Protein AF-A0A3D2FV74-F1 (afdb_monomer_lite)

pLDDT: mean 89.44, std 10.44, range [58.44, 98.38]

Structure (mmCIF, N/CA/C/O backbone):
data_AF-A0A3D2FV74-F1
#
_entry.id   AF-A0A3D2FV74-F1
#
loop_
_atom_site.group_PDB
_atom_site.id
_atom_site.type_symbol
_atom_site.label_atom_id
_atom_site.label_alt_id
_atom_site.label_comp_id
_atom_site.label_asym_id
_atom_site.label_entity_id
_atom_site.label_seq_id
_atom_site.pdbx_PDB_ins_code
_atom_site.Cartn_x
_atom_site.Cartn_y
_atom_site.Cartn_z
_atom_site.occupancy
_atom_site.B_iso_or_equiv
_atom_site.auth_seq_id
_atom_site.auth_comp_id
_atom_site.auth_asym_id
_atom_site.auth_atom_id
_atom_site.pdbx_PDB_model_num
ATOM 1 N N . ASP A 1 1 ? 0.947 8.958 2.122 1.00 59.22 1 ASP A N 1
ATOM 2 C CA . ASP A 1 1 ? -0.263 8.557 2.859 1.00 59.22 1 ASP A CA 1
ATOM 3 C C . ASP A 1 1 ? -0.606 7.101 2.603 1.00 59.22 1 ASP A C 1
ATOM 5 O O . ASP A 1 1 ? 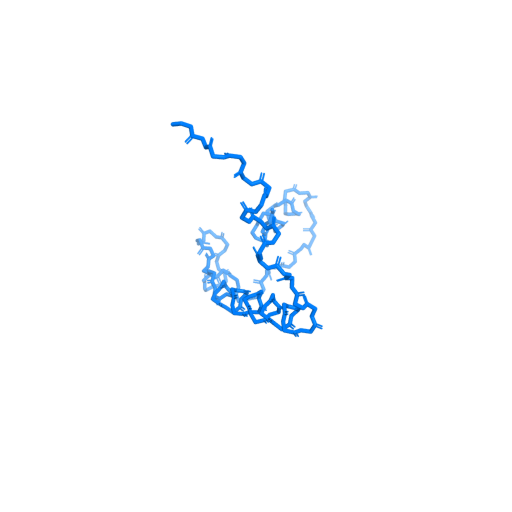-0.231 6.561 1.567 1.00 59.22 1 ASP A O 1
ATOM 9 N N . THR A 1 2 ? -1.180 6.437 3.603 1.00 87.56 2 THR A N 1
ATOM 10 C CA . THR A 1 2 ? -1.539 5.008 3.617 1.00 87.56 2 THR A CA 1
ATOM 11 C C . THR A 1 2 ? -2.987 4.864 4.089 1.00 87.56 2 THR A C 1
ATOM 13 O O . THR A 1 2 ? -3.499 5.778 4.733 1.00 87.56 2 THR A O 1
ATOM 16 N N . LEU A 1 3 ? -3.623 3.706 3.866 1.00 92.69 3 LEU A N 1
ATOM 17 C CA . LEU A 1 3 ? -4.995 3.445 4.342 1.00 92.69 3 LEU A CA 1
ATOM 18 C C . LEU A 1 3 ? -5.160 3.661 5.860 1.00 92.69 3 LEU A C 1
ATOM 20 O O . LEU A 1 3 ? -6.208 4.122 6.296 1.00 92.69 3 LEU A O 1
ATOM 24 N N . ALA A 1 4 ? -4.131 3.382 6.674 1.00 92.81 4 ALA A N 1
ATOM 25 C CA . ALA A 1 4 ? -4.144 3.713 8.102 1.00 92.81 4 ALA A CA 1
ATOM 26 C C . ALA A 1 4 ? -4.279 5.223 8.340 1.00 92.81 4 ALA A C 1
ATOM 28 O O . ALA A 1 4 ? -5.102 5.645 9.143 1.00 92.81 4 ALA A O 1
ATOM 29 N N . ALA A 1 5 ? -3.463 6.031 7.658 1.00 93.44 5 ALA A N 1
ATOM 30 C CA . ALA A 1 5 ? -3.474 7.482 7.820 1.00 93.44 5 ALA A CA 1
ATOM 31 C C . ALA A 1 5 ? -4.811 8.087 7.367 1.00 93.44 5 ALA A C 1
ATOM 33 O O . ALA A 1 5 ? -5.343 8.958 8.045 1.00 93.44 5 ALA A O 1
ATOM 34 N N . GLU A 1 6 ? -5.372 7.586 6.264 1.00 93.94 6 GLU A N 1
ATOM 35 C CA . GLU A 1 6 ? -6.702 7.973 5.778 1.00 93.94 6 GLU A CA 1
ATOM 36 C C . GLU A 1 6 ? -7.794 7.616 6.793 1.00 93.94 6 GLU A C 1
ATOM 38 O O . GLU A 1 6 ? -8.592 8.472 7.157 1.00 93.94 6 GLU A O 1
ATOM 43 N N . TYR A 1 7 ? -7.777 6.388 7.321 1.00 94.50 7 TYR A N 1
ATOM 44 C CA . TYR A 1 7 ? -8.735 5.942 8.332 1.00 94.50 7 TYR A CA 1
ATOM 45 C C . TYR A 1 7 ? -8.698 6.801 9.604 1.00 94.50 7 TYR A C 1
ATOM 47 O O . TYR A 1 7 ? -9.749 7.169 10.127 1.00 94.50 7 TYR A O 1
ATOM 55 N N . TRP A 1 8 ? -7.505 7.139 10.104 1.00 93.38 8 TRP A N 1
ATOM 56 C CA . TRP A 1 8 ? -7.370 7.981 11.295 1.00 93.38 8 TRP A CA 1
ATOM 57 C C . TRP A 1 8 ? -7.794 9.424 11.039 1.00 93.38 8 TRP A C 1
ATOM 59 O O . TRP A 1 8 ? -8.561 9.959 11.835 1.00 93.38 8 TRP A O 1
ATOM 69 N N . ARG A 1 9 ? -7.378 10.013 9.911 1.00 95.69 9 ARG A N 1
ATOM 70 C CA . ARG A 1 9 ? -7.790 11.364 9.509 1.00 95.69 9 ARG A CA 1
ATOM 71 C C . ARG A 1 9 ? -9.312 11.479 9.463 1.00 95.69 9 ARG A C 1
ATOM 73 O O . ARG A 1 9 ? -9.884 12.350 10.107 1.00 95.69 9 ARG A O 1
ATOM 80 N N . ASP A 1 10 ? -9.973 10.571 8.752 1.00 95.50 10 ASP A N 1
ATOM 81 C CA . ASP A 1 10 ? -11.425 10.626 8.590 1.00 95.50 10 ASP A CA 1
ATOM 82 C C . ASP A 1 10 ? -12.159 10.429 9.933 1.00 95.50 10 ASP A C 1
ATOM 84 O O . ASP A 1 10 ? -13.196 11.043 10.192 1.00 95.50 10 ASP A O 1
ATOM 88 N N . ARG A 1 11 ? -11.606 9.596 10.824 1.00 92.62 11 ARG A N 1
ATOM 89 C CA . ARG A 1 11 ? -12.164 9.349 12.159 1.00 92.62 11 ARG A CA 1
ATOM 90 C C . ARG A 1 11 ? -12.003 10.552 13.092 1.00 92.62 11 AR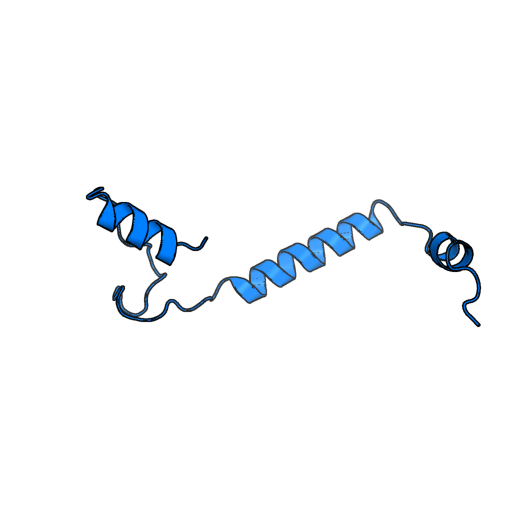G A C 1
ATOM 92 O O . ARG A 1 11 ? -12.899 10.807 13.894 1.00 92.62 11 ARG A O 1
ATOM 99 N N . GLU A 1 12 ? -10.900 11.290 12.984 1.00 94.75 12 GLU A N 1
ATOM 100 C CA . GLU A 1 12 ? -10.681 12.558 13.697 1.00 94.75 12 GLU A CA 1
ATOM 101 C C . GLU A 1 12 ? -11.639 13.659 13.218 1.00 94.75 12 GLU A C 1
ATOM 103 O O . GLU A 1 12 ? -12.109 14.460 14.024 1.00 94.75 12 GLU A O 1
ATOM 108 N N . GLU A 1 13 ? -12.004 13.648 11.934 1.00 96.81 13 GLU A N 1
ATOM 109 C CA . GLU A 1 13 ? -13.010 14.544 11.347 1.00 96.81 13 GLU A CA 1
ATOM 110 C C . GLU A 1 13 ? -14.462 14.137 11.676 1.00 96.81 13 GLU A C 1
ATOM 112 O O . GLU A 1 13 ? -15.408 14.843 11.324 1.00 96.81 13 GLU A O 1
ATOM 117 N N . GLY A 1 14 ? -14.663 13.012 12.373 1.00 94.62 14 GLY A N 1
ATOM 118 C CA . GLY A 1 14 ? -15.987 12.499 12.733 1.00 94.62 14 GLY A CA 1
ATOM 119 C C . GLY A 1 14 ? -16.768 11.916 11.551 1.00 94.62 14 GLY A C 1
ATOM 120 O O . GLY A 1 14 ? -17.987 11.745 11.645 1.00 94.62 14 GLY A O 1
ATOM 121 N N . LEU A 1 15 ? -16.090 11.610 10.442 1.00 94.19 15 LEU A N 1
ATOM 122 C CA . LEU A 1 15 ? -16.697 10.979 9.277 1.00 94.19 15 LEU A CA 1
ATOM 123 C C . LEU A 1 15 ? -17.006 9.507 9.570 1.00 94.19 15 LEU A C 1
ATOM 125 O O . LEU A 1 15 ? -16.275 8.806 10.272 1.00 94.19 15 LEU A O 1
ATOM 129 N N . ALA A 1 16 ? -18.096 9.009 8.987 1.00 92.31 16 ALA A N 1
ATOM 130 C CA . ALA A 1 16 ? -18.505 7.611 9.094 1.00 92.31 16 ALA A CA 1
ATOM 131 C C . ALA A 1 16 ? -17.692 6.701 8.149 1.00 92.31 16 ALA A C 1
ATOM 133 O O . ALA A 1 16 ? -18.260 5.979 7.327 1.00 92.31 16 ALA A O 1
ATOM 134 N N . THR A 1 17 ? -16.361 6.746 8.242 1.00 93.06 17 THR A N 1
ATOM 135 C CA . THR A 1 17 ? -15.468 5.920 7.420 1.00 93.06 17 THR A CA 1
ATOM 136 C C . THR A 1 17 ? -15.409 4.493 7.959 1.00 93.06 17 THR A C 1
ATOM 138 O O . THR A 1 17 ? -15.115 4.250 9.132 1.00 93.06 17 THR A O 1
ATOM 141 N N . ALA A 1 18 ? -15.703 3.528 7.088 1.00 93.31 18 ALA A N 1
ATOM 142 C CA . ALA A 1 18 ? -15.606 2.112 7.413 1.00 93.31 18 ALA A CA 1
ATOM 143 C C . ALA A 1 18 ? -14.144 1.685 7.620 1.00 93.31 18 ALA A C 1
ATOM 145 O O . ALA A 1 18 ? -13.226 2.218 6.995 1.00 93.31 18 ALA A O 1
ATOM 146 N N . MET A 1 19 ? -13.930 0.679 8.470 1.00 92.38 19 MET A N 1
ATOM 147 C CA . MET A 1 19 ? -12.605 0.089 8.633 1.00 92.38 19 MET A CA 1
ATOM 148 C C . MET A 1 19 ? -12.145 -0.555 7.313 1.00 92.38 19 MET A C 1
ATOM 150 O O . MET A 1 19 ? -12.928 -1.282 6.693 1.00 92.38 19 MET A O 1
ATOM 154 N N . PRO A 1 20 ? -10.891 -0.336 6.878 1.00 93.06 20 PRO A N 1
ATOM 155 C CA . PRO A 1 20 ? -10.366 -0.987 5.687 1.00 93.06 20 PRO A CA 1
ATOM 156 C C . PRO A 1 20 ? -10.320 -2.514 5.859 1.00 93.06 20 PRO A C 1
ATOM 158 O O . PRO A 1 20 ? -9.689 -3.032 6.781 1.00 93.06 20 PRO A O 1
ATOM 161 N N . HIS A 1 21 ? -10.973 -3.238 4.951 1.00 92.25 21 HIS A N 1
ATOM 162 C CA . HIS A 1 21 ? -11.099 -4.694 5.014 1.00 92.25 21 HIS A CA 1
ATOM 163 C C . HIS A 1 21 ? -9.753 -5.409 4.819 1.00 92.25 21 HIS A C 1
ATOM 165 O O . 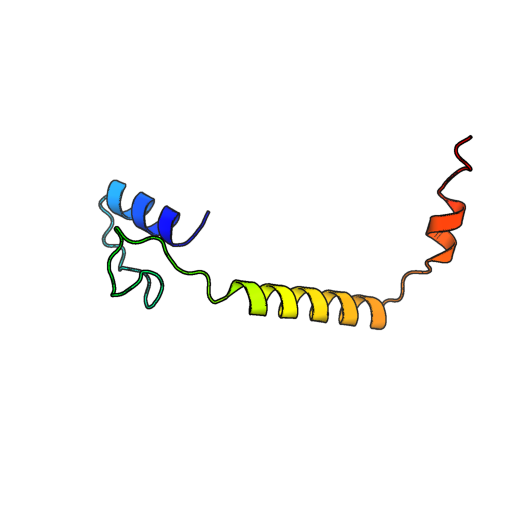HIS A 1 21 ? -9.044 -5.151 3.843 1.00 92.25 21 HIS A O 1
ATOM 171 N N . GLY A 1 22 ? -9.424 -6.349 5.713 1.00 91.12 22 GLY A N 1
ATOM 172 C CA . GLY A 1 22 ? -8.217 -7.182 5.614 1.00 91.12 22 GLY A CA 1
ATOM 173 C C . GLY A 1 22 ? -6.901 -6.405 5.743 1.00 91.12 22 GLY A C 1
ATOM 174 O O . GLY A 1 22 ? -5.854 -6.891 5.318 1.00 91.12 22 GLY A O 1
ATOM 175 N N . TYR A 1 23 ? -6.957 -5.185 6.280 1.00 93.19 23 TYR A N 1
ATOM 176 C CA . TYR A 1 23 ? -5.809 -4.288 6.392 1.00 93.19 23 TYR A CA 1
ATOM 177 C C . TYR A 1 23 ? -5.163 -4.338 7.780 1.00 93.19 23 TYR A C 1
ATOM 179 O O . TYR A 1 23 ? -3.939 -4.443 7.904 1.00 93.19 23 TYR A O 1
ATOM 187 N N . PHE A 1 24 ? -5.993 -4.288 8.823 1.00 94.44 24 PHE A N 1
ATOM 188 C CA . PHE A 1 24 ? -5.569 -4.424 10.210 1.00 94.44 24 PHE A CA 1
ATOM 189 C C . PHE A 1 24 ? -5.679 -5.888 10.661 1.00 94.44 24 PHE A C 1
ATOM 191 O O . PHE A 1 24 ? -6.678 -6.539 10.352 1.00 94.44 24 PHE A O 1
ATOM 198 N N . PRO A 1 25 ? -4.685 -6.434 11.386 1.00 94.44 25 PRO A N 1
ATOM 199 C CA . PRO A 1 25 ? -4.782 -7.785 11.930 1.00 94.44 25 PRO A CA 1
ATOM 200 C C . PRO A 1 25 ? -5.988 -7.936 12.865 1.00 94.44 25 PRO A C 1
ATOM 202 O O . PRO A 1 25 ? -6.169 -7.131 13.777 1.00 94.44 25 PRO A O 1
ATOM 205 N N . ASP A 1 26 ? -6.783 -8.986 12.657 1.00 94.19 26 ASP A N 1
ATOM 206 C CA . ASP A 1 26 ? -7.994 -9.291 13.435 1.00 94.19 26 ASP A CA 1
ATOM 207 C C . ASP A 1 26 ? -9.008 -8.130 13.512 1.00 94.19 26 ASP A C 1
ATOM 209 O O . ASP A 1 26 ? -9.704 -7.992 14.516 1.00 94.19 26 ASP A O 1
ATOM 213 N N . ASP A 1 27 ? -9.052 -7.271 12.486 1.00 93.00 27 ASP A N 1
ATOM 214 C CA . ASP A 1 27 ? -9.884 -6.059 12.445 1.00 93.00 27 ASP A CA 1
ATOM 215 C C . ASP A 1 27 ? -9.646 -5.105 13.639 1.00 93.00 27 ASP A C 1
ATOM 217 O O . ASP A 1 27 ? -10.543 -4.395 14.095 1.00 93.00 27 ASP A O 1
ATOM 221 N N . ASP A 1 28 ? -8.410 -5.069 14.154 1.00 93.25 28 ASP A N 1
ATOM 222 C CA . ASP A 1 28 ? -8.009 -4.202 15.265 1.00 93.25 28 ASP A CA 1
ATOM 223 C C . ASP A 1 28 ? -7.120 -3.034 14.784 1.00 93.25 28 ASP A C 1
ATOM 225 O O . ASP A 1 28 ? -5.932 -3.235 14.503 1.00 93.25 28 ASP A O 1
ATOM 229 N N . PRO A 1 29 ? -7.636 -1.789 14.732 1.00 91.62 29 PRO A N 1
ATOM 230 C CA . PRO A 1 29 ? -6.899 -0.631 14.232 1.00 91.62 29 PRO A CA 1
ATOM 231 C C . PRO A 1 29 ? -5.754 -0.191 15.157 1.00 91.62 29 PRO A C 1
ATOM 233 O O . PRO A 1 29 ? -4.914 0.603 14.736 1.00 91.62 29 PRO A O 1
ATOM 236 N N . ALA A 1 30 ? -5.688 -0.689 16.399 1.00 93.12 30 ALA A N 1
ATOM 237 C CA . ALA A 1 30 ? -4.550 -0.451 17.286 1.00 93.12 30 ALA A CA 1
ATOM 238 C C . ALA A 1 30 ? -3.323 -1.299 16.907 1.00 93.12 30 ALA A C 1
ATOM 240 O O . ALA A 1 30 ? -2.205 -1.002 17.337 1.00 93.12 30 ALA A O 1
ATOM 241 N N . LYS A 1 31 ? -3.508 -2.352 16.100 1.00 93.50 31 LYS A N 1
ATOM 242 C CA . LYS A 1 31 ? -2.415 -3.188 15.604 1.00 93.50 31 LYS A CA 1
ATOM 243 C C . LYS A 1 31 ? -1.801 -2.581 14.349 1.00 93.50 31 LYS A C 1
ATOM 245 O O . LYS A 1 31 ? -2.483 -2.039 13.482 1.00 93.50 31 LYS A O 1
ATOM 250 N N . ALA A 1 32 ? -0.483 -2.716 14.227 1.00 92.00 32 ALA A N 1
ATOM 251 C CA . ALA A 1 32 ? 0.222 -2.270 13.034 1.00 92.00 32 ALA A CA 1
ATOM 252 C C . ALA A 1 32 ? -0.259 -3.065 11.798 1.00 92.00 32 ALA A C 1
ATOM 254 O O . ALA A 1 32 ? -0.267 -4.300 11.843 1.00 92.00 32 ALA A O 1
ATOM 255 N N . PRO A 1 33 ? -0.640 -2.395 10.693 1.00 92.88 33 PRO A N 1
ATOM 256 C CA . PRO A 1 33 ? -1.092 -3.071 9.483 1.00 92.88 33 PRO A CA 1
ATOM 257 C C . PRO A 1 33 ? 0.048 -3.857 8.829 1.00 92.88 33 PRO A C 1
ATOM 259 O O . PRO A 1 33 ? 1.201 -3.417 8.804 1.00 92.88 33 PRO A O 1
ATOM 262 N N . VAL A 1 34 ? -0.283 -5.012 8.250 1.00 90.75 34 VAL A N 1
ATOM 263 C CA . VAL A 1 34 ? 0.688 -5.873 7.561 1.00 90.75 34 VAL A CA 1
ATOM 264 C C . VAL A 1 34 ? 0.612 -5.628 6.057 1.00 90.75 34 VAL A C 1
ATOM 266 O O . VAL A 1 34 ? -0.435 -5.769 5.430 1.00 90.75 34 VAL A O 1
ATOM 269 N N . ASN A 1 35 ? 1.739 -5.255 5.452 1.00 90.88 35 ASN A N 1
ATOM 270 C CA . ASN A 1 35 ? 1.796 -4.932 4.029 1.00 90.88 35 ASN A CA 1
ATOM 271 C C . ASN A 1 35 ? 2.005 -6.189 3.169 1.00 90.88 35 ASN A C 1
ATOM 273 O O . ASN A 1 35 ? 3.134 -6.538 2.822 1.00 90.88 35 ASN A O 1
ATOM 277 N N . PHE A 1 36 ? 0.905 -6.844 2.798 1.00 90.44 36 PHE A N 1
ATOM 278 C CA . PHE A 1 36 ? 0.925 -8.019 1.919 1.00 90.44 36 PHE A CA 1
ATOM 279 C C . PHE A 1 36 ? 1.058 -7.681 0.426 1.00 90.44 36 PHE A C 1
ATOM 281 O O . PHE A 1 36 ? 1.444 -8.540 -0.363 1.00 90.44 36 PHE A O 1
ATOM 288 N N . TRP A 1 37 ? 0.765 -6.444 0.014 1.00 93.38 37 TRP A N 1
ATOM 289 C CA . TRP A 1 37 ? 0.748 -6.048 -1.402 1.00 93.38 37 TRP A CA 1
ATOM 290 C C . TRP A 1 37 ? 2.119 -5.620 -1.939 1.00 93.38 37 TRP A C 1
ATOM 292 O O . TRP A 1 37 ? 2.329 -5.616 -3.151 1.00 93.38 37 TRP A O 1
ATOM 302 N N . ARG A 1 38 ? 3.074 -5.274 -1.067 1.00 94.75 38 ARG A N 1
ATOM 303 C CA . ARG A 1 38 ? 4.385 -4.738 -1.467 1.00 94.75 38 ARG A CA 1
ATOM 304 C C . ARG A 1 38 ? 5.155 -5.635 -2.449 1.00 94.75 38 ARG A C 1
ATOM 306 O O . ARG A 1 38 ? 5.624 -5.084 -3.443 1.00 94.75 38 ARG A O 1
ATOM 313 N N . PRO A 1 39 ? 5.277 -6.966 -2.261 1.00 96.19 39 PRO A N 1
ATOM 314 C CA . PRO A 1 39 ? 5.972 -7.817 -3.232 1.00 96.19 39 PRO A CA 1
ATO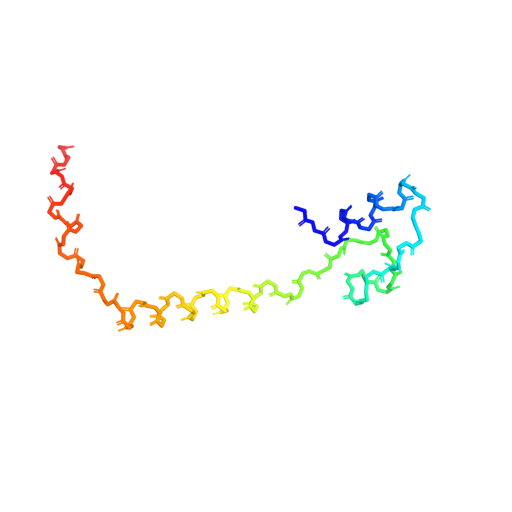M 315 C C . PRO A 1 39 ? 5.321 -7.788 -4.622 1.00 96.19 39 PRO A C 1
ATOM 317 O O . PRO A 1 39 ? 6.017 -7.705 -5.630 1.00 96.19 39 PRO A O 1
ATOM 320 N N . TYR A 1 40 ? 3.988 -7.778 -4.682 1.00 97.19 40 TYR A N 1
ATOM 321 C CA . TYR A 1 40 ? 3.241 -7.736 -5.940 1.00 97.19 40 TYR A CA 1
ATOM 322 C C . TYR A 1 40 ? 3.366 -6.384 -6.646 1.00 97.19 40 TYR A C 1
ATOM 324 O O . TYR A 1 40 ? 3.508 -6.339 -7.865 1.00 97.19 40 TYR A O 1
ATOM 332 N N . ALA A 1 41 ? 3.384 -5.285 -5.888 1.00 97.00 41 ALA A N 1
ATOM 333 C CA . ALA A 1 41 ? 3.638 -3.956 -6.436 1.00 97.00 41 ALA A CA 1
ATOM 334 C C . ALA A 1 41 ? 5.042 -3.857 -7.056 1.00 97.00 41 ALA A C 1
ATOM 336 O O . ALA A 1 41 ? 5.193 -3.298 -8.141 1.00 97.00 41 ALA A O 1
ATOM 337 N N . PHE A 1 42 ? 6.058 -4.445 -6.409 1.00 97.31 42 PHE A N 1
ATOM 338 C CA . PHE A 1 42 ? 7.402 -4.529 -6.986 1.00 97.31 42 PHE A CA 1
ATOM 339 C C . PHE A 1 42 ? 7.408 -5.312 -8.298 1.00 97.31 42 PHE A C 1
ATOM 341 O O . PHE A 1 42 ? 7.940 -4.810 -9.283 1.00 97.31 42 PHE A O 1
ATOM 348 N N . LEU A 1 43 ? 6.777 -6.490 -8.337 1.00 98.31 43 LEU A N 1
ATOM 349 C CA . LEU A 1 43 ? 6.684 -7.289 -9.562 1.00 98.31 43 LEU A CA 1
ATOM 350 C C . LEU A 1 43 ? 5.995 -6.525 -10.694 1.00 98.31 43 LEU A C 1
ATOM 352 O O . LEU A 1 43 ? 6.499 -6.514 -11.812 1.00 98.31 43 LEU A O 1
ATOM 356 N N . LEU A 1 44 ? 4.882 -5.847 -10.404 1.00 98.38 44 LEU A N 1
ATOM 357 C CA . LEU A 1 44 ? 4.161 -5.049 -11.393 1.00 98.38 44 LEU A CA 1
ATOM 358 C C . LEU A 1 44 ? 5.056 -3.964 -12.003 1.00 98.38 44 LEU A C 1
ATOM 360 O O . LEU A 1 44 ? 5.145 -3.863 -13.224 1.00 98.38 44 LEU A O 1
ATOM 364 N N . ILE A 1 45 ? 5.734 -3.176 -11.164 1.00 98.19 45 ILE A N 1
ATOM 365 C CA . ILE A 1 45 ? 6.589 -2.075 -11.624 1.00 98.19 45 ILE A CA 1
ATOM 366 C C . ILE A 1 45 ? 7.797 -2.616 -12.396 1.00 98.19 45 ILE A C 1
ATOM 368 O O . ILE A 1 45 ? 8.126 -2.090 -13.457 1.00 98.19 45 ILE A O 1
ATOM 372 N N . SER A 1 46 ? 8.444 -3.672 -11.896 1.00 97.81 46 SER A N 1
ATOM 373 C CA . SER A 1 46 ? 9.597 -4.288 -12.559 1.00 97.81 46 SER A CA 1
ATOM 374 C C 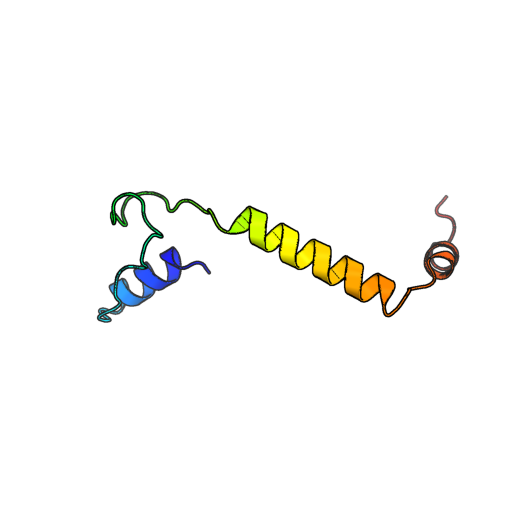. SER A 1 46 ? 9.237 -4.857 -13.928 1.00 97.81 46 SER A C 1
ATOM 376 O O . SER A 1 46 ? 9.943 -4.581 -14.897 1.00 97.81 46 SER A O 1
ATOM 378 N N . ASN A 1 47 ? 8.131 -5.597 -14.022 1.00 98.12 47 ASN A N 1
ATOM 379 C CA . ASN A 1 47 ? 7.664 -6.153 -15.289 1.00 98.12 47 ASN A CA 1
ATOM 380 C C . ASN A 1 47 ? 7.294 -5.035 -16.264 1.00 98.12 47 ASN A C 1
ATOM 382 O O . ASN A 1 47 ? 7.746 -5.041 -17.402 1.00 98.12 47 ASN A O 1
ATOM 386 N N . TRP A 1 48 ? 6.557 -4.025 -15.800 1.00 97.81 48 TRP A N 1
ATOM 387 C CA . TRP A 1 48 ? 6.150 -2.907 -16.645 1.00 97.81 48 TRP A CA 1
ATOM 388 C C . TRP A 1 48 ? 7.338 -2.115 -17.212 1.00 97.81 48 TRP A C 1
ATOM 390 O O . TRP A 1 48 ? 7.357 -1.812 -18.402 1.00 97.81 48 TRP A O 1
ATOM 400 N N . ILE A 1 49 ? 8.351 -1.807 -16.394 1.00 96.44 49 ILE A N 1
ATOM 401 C CA . ILE A 1 49 ? 9.556 -1.100 -16.861 1.00 96.44 49 ILE A CA 1
ATOM 402 C C . ILE A 1 49 ? 10.340 -1.957 -17.856 1.00 96.44 49 ILE A C 1
ATOM 404 O O . ILE A 1 49 ? 10.827 -1.436 -18.860 1.00 96.44 49 ILE A O 1
ATOM 408 N N . ASN A 1 50 ? 10.462 -3.259 -17.590 1.00 95.81 50 ASN A N 1
ATOM 409 C CA . ASN A 1 50 ? 11.108 -4.181 -18.514 1.00 95.81 50 ASN A CA 1
ATOM 410 C C . ASN A 1 50 ? 10.388 -4.195 -19.871 1.00 95.81 50 ASN A C 1
ATOM 412 O O . ASN A 1 50 ? 11.031 -4.021 -20.904 1.00 95.81 50 ASN A O 1
ATOM 416 N N . ASP A 1 51 ? 9.065 -4.339 -19.865 1.00 97.00 51 ASP A N 1
ATOM 417 C CA . ASP A 1 51 ? 8.264 -4.396 -21.088 1.00 97.00 51 ASP A CA 1
ATOM 418 C C . ASP A 1 51 ? 8.336 -3.075 -21.864 1.00 97.00 51 ASP A C 1
ATOM 420 O O . ASP A 1 51 ? 8.497 -3.075 -23.086 1.00 97.00 51 ASP A O 1
ATOM 424 N N . LEU A 1 52 ? 8.311 -1.938 -21.160 1.00 96.62 52 LEU A N 1
ATOM 425 C CA . LEU A 1 52 ? 8.514 -0.619 -21.758 1.00 96.62 52 LEU A CA 1
ATOM 426 C C . LEU A 1 52 ? 9.886 -0.512 -22.436 1.00 96.62 52 LEU A C 1
ATOM 428 O O . LEU A 1 52 ? 9.978 -0.046 -23.570 1.00 96.62 52 LEU A O 1
ATOM 432 N N . TYR A 1 53 ? 10.953 -0.964 -21.774 1.00 94.19 53 TYR A N 1
ATOM 433 C CA . TYR A 1 53 ? 12.296 -0.941 -22.353 1.00 94.19 53 TYR A CA 1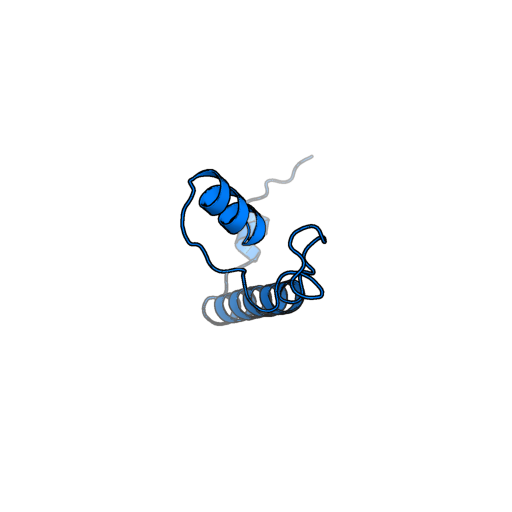
ATOM 434 C C . TYR A 1 53 ? 12.410 -1.849 -23.584 1.00 94.19 53 TYR A C 1
ATOM 436 O O . TYR A 1 53 ? 13.064 -1.483 -24.556 1.00 94.19 53 TYR A O 1
ATOM 444 N N . GLN A 1 54 ? 11.747 -3.008 -23.581 1.00 92.75 54 GLN A N 1
ATOM 445 C CA . GLN A 1 54 ? 11.717 -3.902 -24.741 1.00 92.75 54 GLN A CA 1
ATOM 446 C C . GLN A 1 54 ? 10.950 -3.294 -25.924 1.00 92.75 54 GLN A C 1
ATOM 448 O O . GLN A 1 54 ? 11.380 -3.437 -27.068 1.00 92.75 54 GLN A O 1
ATOM 453 N N . ALA A 1 55 ? 9.842 -2.597 -25.661 1.00 93.62 55 ALA A N 1
ATOM 454 C CA . ALA A 1 55 ? 9.048 -1.933 -26.693 1.00 93.62 55 ALA A CA 1
ATOM 455 C C . ALA A 1 55 ? 9.745 -0.689 -27.268 1.00 93.62 55 ALA A C 1
ATOM 457 O O . ALA A 1 55 ? 9.630 -0.404 -28.461 1.00 93.62 55 ALA A O 1
ATOM 458 N N . THR A 1 56 ? 10.478 0.049 -26.433 1.00 92.62 56 THR A N 1
ATOM 459 C CA . THR A 1 56 ? 11.217 1.255 -26.825 1.00 92.62 56 THR A CA 1
ATOM 460 C C . THR A 1 56 ? 12.646 1.215 -26.280 1.00 92.62 56 THR A C 1
ATOM 462 O O . THR A 1 56 ? 12.934 1.860 -25.265 1.00 92.62 56 THR A O 1
ATOM 465 N N . PRO A 1 57 ? 13.560 0.472 -26.933 1.00 84.88 57 PRO A N 1
ATOM 466 C CA . PRO A 1 57 ? 14.924 0.331 -26.446 1.00 84.88 57 PRO A CA 1
ATOM 467 C C . PRO A 1 57 ? 15.653 1.672 -26.450 1.00 84.88 57 PRO A C 1
ATOM 469 O O . PRO A 1 57 ? 15.750 2.347 -27.476 1.00 84.88 57 PRO A O 1
ATOM 472 N N . PHE A 1 58 ? 16.201 2.051 -25.298 1.00 84.50 58 PHE A N 1
ATOM 473 C CA . PHE A 1 58 ? 17.107 3.190 -25.206 1.00 84.50 58 PHE A CA 1
ATOM 474 C C . PHE A 1 58 ? 18.538 2.737 -25.517 1.00 84.50 58 PHE A C 1
ATOM 476 O O . PHE A 1 58 ? 19.030 1.768 -24.930 1.00 84.50 58 PHE A O 1
ATOM 483 N N . ASP A 1 59 ? 19.213 3.457 -26.414 1.00 86.06 59 ASP A N 1
ATOM 484 C CA . ASP A 1 59 ? 20.609 3.204 -26.765 1.00 86.06 59 ASP A CA 1
ATOM 485 C C . ASP A 1 59 ? 21.542 3.586 -25.608 1.00 86.06 59 ASP A C 1
ATOM 487 O O . ASP A 1 59 ? 21.872 4.754 -25.383 1.00 86.06 59 ASP A O 1
ATOM 491 N N . LEU A 1 60 ? 21.994 2.568 -24.880 1.00 84.25 60 LEU A N 1
ATOM 492 C CA . LEU A 1 60 ? 22.870 2.720 -23.722 1.00 84.25 60 LEU A CA 1
ATOM 493 C C . LEU A 1 60 ? 24.245 3.306 -24.077 1.00 84.25 60 LEU A C 1
ATOM 495 O O . LEU A 1 60 ? 24.900 3.861 -23.193 1.00 84.25 60 LEU A O 1
ATOM 499 N N . THR A 1 61 ? 24.685 3.248 -25.342 1.00 86.94 61 THR A N 1
ATOM 500 C CA . THR A 1 61 ? 25.973 3.837 -25.755 1.00 86.94 61 THR A CA 1
ATOM 501 C C . THR A 1 61 ? 25.981 5.361 -25.604 1.00 86.94 61 THR A C 1
ATOM 503 O O . THR A 1 61 ? 27.029 5.951 -25.328 1.00 86.94 61 THR A O 1
ATOM 506 N N . ARG A 1 62 ? 24.804 6.002 -25.653 1.00 83.62 62 ARG A N 1
ATOM 507 C CA . ARG A 1 62 ? 24.650 7.452 -25.453 1.00 83.62 62 ARG A CA 1
ATOM 508 C C . ARG A 1 62 ? 24.980 7.890 -24.022 1.00 83.62 62 ARG A C 1
ATOM 510 O O . ARG A 1 62 ? 25.571 8.947 -23.834 1.00 83.62 62 ARG A O 1
ATOM 517 N N . LEU A 1 63 ? 24.712 7.049 -23.019 1.00 80.44 63 LEU A N 1
ATOM 518 C CA . LEU A 1 63 ? 25.025 7.348 -21.610 1.00 80.44 63 LEU A CA 1
ATOM 519 C C . LEU A 1 63 ? 26.530 7.333 -21.319 1.00 80.44 63 LEU A C 1
ATOM 521 O O . LEU A 1 63 ? 27.003 8.071 -20.455 1.00 80.44 63 LEU A O 1
ATOM 525 N N . ALA A 1 64 ? 27.288 6.489 -22.024 1.00 76.19 64 ALA A N 1
ATOM 526 C CA . ALA A 1 64 ? 28.741 6.435 -21.893 1.00 76.19 64 ALA A CA 1
ATOM 527 C C . ALA A 1 64 ? 29.412 7.675 -22.505 1.00 76.19 64 ALA A C 1
ATOM 529 O O . ALA A 1 64 ? 30.388 8.173 -21.952 1.00 76.19 64 ALA A O 1
ATOM 530 N N . ALA A 1 65 ? 28.863 8.200 -23.605 1.00 71.38 65 ALA A N 1
ATOM 531 C CA . ALA A 1 65 ? 29.367 9.408 -24.258 1.00 71.38 65 ALA A CA 1
ATOM 532 C C . ALA A 1 65 ? 29.091 10.695 -23.453 1.00 71.38 65 ALA A C 1
ATOM 534 O O . ALA A 1 65 ? 29.873 11.640 -23.517 1.00 71.38 65 ALA A O 1
ATOM 535 N N . GLU A 1 66 ? 28.006 10.731 -22.673 1.00 65.62 66 GLU A N 1
ATOM 536 C CA . GLU A 1 66 ? 27.608 11.892 -21.859 1.00 65.62 66 GLU A CA 1
ATOM 537 C C . GLU A 1 66 ? 28.319 11.988 -20.501 1.00 65.62 66 GLU A C 1
ATOM 539 O O . GLU A 1 66 ? 28.221 13.015 -19.828 1.00 65.62 66 GLU A O 1
ATOM 544 N N . ARG A 1 67 ? 29.056 10.952 -20.079 1.00 62.03 67 ARG A N 1
ATOM 545 C CA . ARG A 1 67 ? 29.912 11.011 -18.887 1.00 62.03 67 ARG A CA 1
ATOM 546 C C . ARG A 1 67 ? 31.325 11.439 -19.291 1.00 62.03 67 ARG A C 1
ATOM 548 O O . ARG A 1 67 ? 32.131 10.567 -19.615 1.00 62.03 67 ARG A O 1
ATOM 555 N N . PRO A 1 68 ? 31.676 12.744 -19.255 1.00 62.38 68 PRO A N 1
ATOM 556 C CA . PRO A 1 68 ? 33.060 13.144 -19.446 1.00 62.38 68 PRO A CA 1
ATOM 557 C C . PRO A 1 68 ? 33.901 12.463 -18.369 1.00 62.38 68 PRO A C 1
ATOM 559 O O . PRO A 1 68 ? 33.536 12.454 -17.190 1.00 62.38 68 PRO A O 1
ATOM 562 N N . ASN A 1 69 ? 34.993 11.855 -18.823 1.00 62.56 69 ASN A N 1
ATOM 563 C CA . ASN A 1 69 ? 35.975 11.146 -18.020 1.00 62.56 69 ASN A CA 1
ATOM 564 C C . ASN A 1 69 ? 36.319 11.990 -16.779 1.00 62.56 69 ASN A C 1
ATOM 566 O O . ASN A 1 69 ? 36.939 13.048 -16.901 1.00 62.56 69 ASN A O 1
ATOM 570 N N . ARG A 1 70 ? 35.828 11.589 -15.602 1.00 60.38 70 ARG A N 1
ATOM 571 C CA . ARG A 1 70 ? 36.126 12.292 -14.350 1.00 60.38 70 ARG A CA 1
ATOM 572 C C . ARG A 1 70 ? 37.524 11.830 -13.915 1.00 60.38 70 ARG A C 1
ATOM 574 O O . ARG A 1 70 ? 37.709 10.614 -13.872 1.00 60.38 70 ARG A O 1
ATOM 581 N N . PRO A 1 71 ? 38.481 12.746 -13.677 1.00 58.44 71 PRO A N 1
ATOM 582 C CA . PRO A 1 71 ? 39.839 12.381 -13.274 1.00 58.44 71 PRO A CA 1
ATOM 583 C C . PRO A 1 71 ? 39.865 11.636 -11.937 1.00 58.44 71 PRO A C 1
ATOM 585 O O . PRO A 1 71 ? 38.947 11.865 -11.111 1.00 58.44 71 PRO A O 1
#

Foldseek 3Di:
DDLLVVVVVCVVVVHPDDQDPQQAVVSDSVGDGDPPCVVVVVVVVVVVVVVVCVVPPDDCVVVVVPDDDDD

Radius of gyration: 21.74 Å; chains: 1; bounding box: 58×24×44 Å

Secondary structure (DSSP, 8-state):
--HHHHHHHHHHTT--PPPPTTTSGGG-TTSPPP--SHHHHHHHHHHHHHHHHHHS---THHHHHTS----

Sequence (71 aa):
DTLAAEYWRDREEGLATAMPHGYFPDDDPAKAPVNFWRPYAFLLISNWINDLYQATPFDLTRLAAERPNRP